Protein AF-A0A7J8NFC0-F1 (afdb_monomer)

Structure (mmCIF, N/CA/C/O backbone):
data_AF-A0A7J8NFC0-F1
#
_entry.id   AF-A0A7J8NFC0-F1
#
loop_
_atom_site.group_PDB
_atom_site.id
_atom_site.type_symbol
_atom_site.label_atom_id
_atom_site.label_alt_id
_atom_site.label_comp_id
_atom_site.label_asym_id
_atom_site.label_entity_id
_atom_site.label_seq_id
_atom_site.pdbx_PDB_ins_code
_atom_site.Cartn_x
_atom_site.Cartn_y
_atom_site.Cartn_z
_atom_site.occupancy
_atom_site.B_iso_or_equiv
_atom_site.auth_seq_id
_atom_site.auth_comp_id
_atom_site.auth_asym_id
_atom_site.auth_atom_id
_atom_site.pdbx_PDB_model_num
ATOM 1 N N . MET A 1 1 ? 11.785 -2.115 -12.633 1.00 77.44 1 MET A N 1
ATOM 2 C CA . MET A 1 1 ? 10.913 -1.164 -11.906 1.00 77.44 1 MET A CA 1
ATOM 3 C C . MET A 1 1 ? 9.623 -1.762 -11.325 1.00 77.44 1 MET A C 1
ATOM 5 O O . MET A 1 1 ? 9.623 -2.043 -10.139 1.00 77.44 1 MET A O 1
ATOM 9 N N . ALA A 1 2 ? 8.523 -1.975 -12.074 1.00 83.56 2 ALA A N 1
ATOM 10 C CA . ALA A 1 2 ? 7.217 -2.337 -11.473 1.00 83.56 2 ALA A CA 1
ATOM 11 C C . ALA A 1 2 ? 7.261 -3.598 -10.586 1.00 83.56 2 ALA A C 1
ATOM 13 O O . ALA A 1 2 ? 6.801 -3.574 -9.449 1.00 83.56 2 ALA A O 1
ATOM 14 N N . LEU A 1 3 ? 7.877 -4.675 -11.080 1.00 86.62 3 LEU A N 1
ATOM 15 C CA . LEU A 1 3 ? 8.045 -5.917 -10.322 1.00 86.62 3 LEU A CA 1
ATOM 16 C C . LEU A 1 3 ? 8.908 -5.729 -9.063 1.00 86.62 3 LEU A C 1
ATOM 18 O O . LEU A 1 3 ? 8.573 -6.243 -8.003 1.00 86.62 3 LEU A O 1
ATOM 22 N N . GLU A 1 4 ? 9.996 -4.967 -9.166 1.00 85.50 4 GLU A N 1
ATOM 23 C CA . GLU A 1 4 ? 10.926 -4.705 -8.057 1.00 85.50 4 GLU A CA 1
ATOM 24 C C . GLU A 1 4 ? 10.262 -3.868 -6.959 1.00 85.50 4 GLU A C 1
ATOM 26 O O . GLU A 1 4 ? 10.315 -4.234 -5.786 1.00 85.50 4 GLU A O 1
ATOM 31 N N . VAL A 1 5 ? 9.573 -2.789 -7.346 1.00 87.50 5 VAL A N 1
ATOM 32 C CA . VAL A 1 5 ? 8.791 -1.943 -6.435 1.00 87.50 5 VAL A CA 1
ATOM 33 C C . VAL A 1 5 ? 7.675 -2.754 -5.781 1.00 87.50 5 VAL A C 1
ATOM 35 O O . VAL A 1 5 ? 7.483 -2.664 -4.571 1.00 87.50 5 VAL A O 1
ATOM 38 N N . GLY A 1 6 ? 6.961 -3.573 -6.557 1.00 89.75 6 GLY A N 1
ATOM 39 C CA . GLY A 1 6 ? 5.915 -4.450 -6.042 1.00 89.75 6 GLY A CA 1
ATOM 40 C C . GLY A 1 6 ? 6.449 -5.432 -4.998 1.00 89.75 6 GLY A C 1
ATOM 41 O O . GLY A 1 6 ? 5.942 -5.448 -3.878 1.00 89.75 6 GLY A O 1
ATOM 42 N N . ASN A 1 7 ? 7.531 -6.149 -5.321 1.00 88.94 7 ASN A N 1
ATOM 43 C CA . ASN A 1 7 ? 8.180 -7.125 -4.437 1.00 88.94 7 ASN A CA 1
ATOM 44 C C . ASN A 1 7 ? 8.766 -6.499 -3.161 1.00 88.94 7 ASN A C 1
ATOM 46 O O . ASN A 1 7 ? 8.862 -7.172 -2.136 1.00 88.94 7 ASN A O 1
ATOM 50 N N . ALA A 1 8 ? 9.124 -5.211 -3.183 1.00 86.25 8 ALA A N 1
ATOM 51 C CA . ALA A 1 8 ? 9.534 -4.478 -1.984 1.00 86.25 8 ALA A CA 1
ATOM 52 C C . ALA A 1 8 ? 8.375 -4.213 -0.998 1.00 86.25 8 ALA A C 1
ATOM 54 O O . ALA A 1 8 ? 8.616 -3.894 0.173 1.00 86.25 8 ALA A O 1
ATOM 55 N N . ILE A 1 9 ? 7.122 -4.320 -1.458 1.00 88.56 9 ILE A N 1
ATOM 56 C CA . ILE A 1 9 ? 5.916 -4.190 -0.629 1.00 88.56 9 ILE A CA 1
ATOM 57 C C . ILE A 1 9 ? 5.371 -5.572 -0.250 1.00 88.56 9 ILE A C 1
ATOM 59 O O . ILE A 1 9 ? 5.022 -5.790 0.910 1.00 88.56 9 ILE A O 1
ATOM 63 N N . GLY A 1 10 ? 5.289 -6.491 -1.211 1.00 90.31 10 GLY A N 1
ATOM 64 C CA . GLY A 1 10 ? 4.745 -7.832 -1.032 1.00 90.31 10 GLY A CA 1
ATOM 65 C C . GLY A 1 10 ? 4.792 -8.641 -2.324 1.00 90.31 10 GLY A C 1
ATOM 66 O O . GLY A 1 10 ? 5.269 -8.171 -3.350 1.00 90.31 10 GLY A O 1
ATOM 67 N N . GLU A 1 11 ? 4.291 -9.868 -2.288 1.00 92.56 11 GLU A N 1
ATOM 68 C CA . GLU A 1 11 ? 4.280 -10.745 -3.461 1.00 92.56 11 GLU A CA 1
ATOM 69 C C . GLU A 1 11 ? 3.401 -10.162 -4.579 1.00 92.56 11 GLU A C 1
ATOM 71 O O . GLU A 1 11 ? 2.223 -9.863 -4.370 1.00 92.56 11 GLU A O 1
ATOM 76 N N . VAL A 1 12 ? 3.970 -9.986 -5.772 1.00 92.06 12 VAL A N 1
ATOM 77 C CA . VAL A 1 12 ? 3.254 -9.435 -6.928 1.00 92.06 12 VAL A CA 1
ATOM 78 C C . VAL A 1 12 ? 2.411 -10.511 -7.603 1.00 92.06 12 VAL A C 1
ATOM 80 O O . VAL A 1 12 ? 2.929 -11.494 -8.114 1.00 92.06 12 VAL A O 1
ATOM 83 N N . LEU A 1 13 ? 1.103 -10.268 -7.669 1.00 91.44 13 LEU A N 1
ATOM 84 C CA . LEU A 1 13 ? 0.121 -11.154 -8.296 1.00 91.44 13 LEU A CA 1
ATOM 85 C C . LEU A 1 13 ? -0.206 -10.729 -9.732 1.00 91.44 13 LEU A C 1
ATOM 87 O O . LEU A 1 13 ? -0.501 -11.563 -10.588 1.00 91.44 13 LEU A O 1
ATOM 91 N N . ALA A 1 14 ? -0.221 -9.420 -9.995 1.00 88.88 14 ALA A N 1
ATOM 92 C CA . ALA A 1 14 ? -0.475 -8.886 -11.327 1.00 88.88 14 ALA A CA 1
ATOM 93 C C . ALA A 1 14 ? 0.061 -7.462 -11.485 1.00 88.88 14 ALA A C 1
ATOM 95 O O . ALA A 1 14 ? 0.082 -6.691 -10.522 1.00 88.88 14 ALA A O 1
ATOM 96 N N . ILE A 1 15 ? 0.407 -7.090 -12.712 1.00 87.75 15 ILE A N 1
ATOM 97 C CA . ILE A 1 15 ? 0.781 -5.723 -13.081 1.00 87.75 15 ILE A CA 1
ATOM 98 C C . ILE A 1 15 ? -0.199 -5.236 -14.150 1.00 87.75 15 ILE A C 1
ATOM 100 O O . ILE A 1 15 ? -0.469 -5.932 -15.127 1.00 87.75 15 ILE A O 1
ATOM 104 N N . ASP A 1 16 ? -0.777 -4.055 -13.938 1.00 84.75 16 ASP A N 1
ATOM 105 C CA . ASP A 1 16 ? -1.632 -3.388 -14.921 1.00 84.75 16 ASP A CA 1
ATOM 106 C C . ASP A 1 16 ? -0.763 -2.404 -15.708 1.00 84.75 16 ASP A C 1
ATOM 108 O O . ASP A 1 16 ? -0.408 -1.331 -15.213 1.00 84.75 16 ASP A O 1
ATOM 112 N N . TRP A 1 17 ? -0.371 -2.798 -16.919 1.00 75.19 17 TRP A N 1
ATOM 113 C CA . TRP A 1 17 ? 0.536 -2.015 -17.761 1.00 75.19 17 TRP A CA 1
ATOM 114 C C . TRP A 1 17 ? -0.169 -0.909 -18.553 1.00 75.19 17 TRP A C 1
ATOM 116 O O . TRP A 1 17 ? 0.491 -0.140 -19.248 1.00 75.19 17 TRP A O 1
ATOM 126 N N . ARG A 1 18 ? -1.505 -0.839 -18.510 1.00 64.56 18 ARG A N 1
ATOM 127 C CA . ARG A 1 18 ? -2.295 0.100 -19.315 1.00 64.56 18 ARG A CA 1
ATOM 128 C C . ARG A 1 18 ? -3.281 0.871 -18.450 1.00 64.56 18 ARG A C 1
ATOM 130 O O . ARG A 1 18 ? -3.904 0.303 -17.557 1.00 64.56 18 ARG A O 1
ATOM 137 N N . ASP A 1 19 ? -3.527 2.134 -18.795 1.00 59.00 19 ASP A N 1
ATOM 138 C CA . ASP A 1 19 ? -4.825 2.725 -18.472 1.00 59.00 19 ASP A CA 1
ATOM 139 C C . ASP A 1 19 ? -5.884 2.243 -19.474 1.00 59.00 19 ASP A C 1
ATOM 141 O O . ASP A 1 19 ? -5.565 1.737 -20.555 1.00 59.00 19 ASP A O 1
ATOM 145 N N . LYS A 1 20 ? -7.163 2.420 -19.127 1.00 51.31 20 LYS A N 1
ATOM 146 C CA . LYS A 1 20 ? -8.299 2.055 -19.998 1.00 51.31 20 LYS A CA 1
ATOM 147 C C . LYS A 1 20 ? -8.227 2.680 -21.405 1.00 51.31 20 LYS A C 1
ATOM 149 O O . LYS A 1 20 ? -8.842 2.134 -22.316 1.00 51.31 20 LYS A O 1
ATOM 154 N N . ASP A 1 21 ? -7.446 3.752 -21.567 1.00 52.94 21 ASP A N 1
ATOM 155 C CA . ASP A 1 21 ? -7.369 4.586 -22.771 1.00 52.94 21 ASP A CA 1
ATOM 156 C C . ASP A 1 21 ? -6.009 4.515 -23.504 1.00 52.94 21 ASP A C 1
ATOM 158 O O . ASP A 1 21 ? -5.776 5.258 -24.451 1.00 52.94 21 ASP A O 1
ATOM 162 N N . GLY A 1 22 ? -5.092 3.624 -23.095 1.00 52.62 22 GLY A N 1
ATOM 163 C CA . GLY A 1 22 ? -3.845 3.359 -23.836 1.00 52.62 22 GLY A CA 1
ATOM 164 C C . GLY A 1 22 ? -2.808 4.496 -23.874 1.00 52.62 22 GLY A C 1
ATOM 165 O O . GLY A 1 22 ? -1.857 4.405 -24.647 1.00 52.62 22 GLY A O 1
ATOM 166 N N . GLY A 1 23 ? -2.976 5.546 -23.063 1.00 54.84 23 GLY A N 1
ATOM 167 C CA . GLY A 1 23 ? -2.013 6.643 -22.911 1.00 54.84 23 GLY A CA 1
ATOM 168 C C . GLY A 1 23 ? -0.893 6.362 -21.898 1.00 54.84 23 GLY A C 1
ATOM 169 O O . GLY A 1 23 ? -0.953 5.395 -21.137 1.00 54.84 23 GLY A O 1
ATOM 170 N N . TRP A 1 24 ? 0.118 7.240 -21.881 1.00 53.22 24 TRP A N 1
ATOM 171 C CA . TRP A 1 24 ? 1.169 7.281 -20.856 1.00 53.22 24 TRP A CA 1
ATOM 172 C C . TRP A 1 24 ? 0.545 7.470 -19.469 1.00 53.22 24 TRP A C 1
ATOM 174 O O . TRP A 1 24 ? -0.288 8.354 -19.276 1.00 53.22 24 TRP A O 1
ATOM 184 N N . THR A 1 25 ? 0.923 6.630 -18.506 1.00 60.22 25 THR A N 1
ATOM 185 C CA . THR A 1 25 ? 0.314 6.621 -17.172 1.00 60.22 25 THR A CA 1
ATOM 186 C C . THR A 1 25 ? 1.125 7.450 -16.183 1.00 60.22 25 THR A C 1
ATOM 188 O O . THR A 1 25 ? 2.330 7.251 -16.059 1.00 60.22 25 THR A O 1
ATOM 191 N N . GLU A 1 26 ? 0.457 8.289 -15.392 1.00 72.12 26 GLU A N 1
ATOM 192 C CA . GLU A 1 26 ? 1.073 9.019 -14.267 1.00 72.12 26 GLU A CA 1
ATOM 193 C C . GLU A 1 26 ? 1.441 8.104 -13.079 1.00 72.12 26 GLU A C 1
ATOM 195 O O . GLU A 1 26 ? 2.116 8.528 -12.145 1.00 72.12 26 GLU A O 1
ATOM 200 N N . TYR A 1 27 ? 0.970 6.852 -13.073 1.00 81.56 27 TYR A N 1
ATOM 201 C CA . TYR A 1 27 ? 1.199 5.885 -12.000 1.00 81.56 27 TYR A CA 1
ATOM 202 C C . TYR A 1 27 ? 1.164 4.445 -12.521 1.00 81.56 27 TYR A C 1
ATOM 204 O O . TYR A 1 27 ? 0.488 4.134 -13.500 1.00 81.56 27 TYR A O 1
ATOM 212 N N . ILE A 1 28 ? 1.821 3.538 -11.798 1.00 84.75 28 ILE A N 1
ATOM 213 C CA . ILE A 1 28 ? 1.762 2.090 -12.039 1.00 84.75 28 ILE A CA 1
ATOM 214 C C . ILE A 1 28 ? 0.736 1.481 -11.083 1.00 84.75 28 ILE A C 1
ATOM 216 O O . ILE A 1 28 ? 0.693 1.841 -9.905 1.00 84.75 28 ILE A O 1
ATOM 220 N N . ARG A 1 29 ? -0.084 0.535 -11.557 1.00 87.75 29 ARG A N 1
ATOM 221 C CA . ARG A 1 29 ? -0.958 -0.251 -10.675 1.00 87.75 29 ARG A CA 1
ATOM 222 C C . ARG A 1 29 ? -0.459 -1.679 -10.589 1.00 87.75 29 ARG A C 1
ATOM 224 O O . ARG A 1 29 ? -0.285 -2.360 -11.595 1.00 87.75 29 ARG A O 1
ATOM 231 N N . ILE A 1 30 ? -0.285 -2.133 -9.360 1.00 90.69 30 ILE A N 1
ATOM 232 C CA . ILE A 1 30 ? 0.227 -3.461 -9.058 1.00 90.69 30 ILE A CA 1
ATOM 233 C C . ILE A 1 30 ? -0.754 -4.114 -8.095 1.00 90.69 30 ILE A C 1
ATOM 235 O O . ILE A 1 30 ? -1.167 -3.510 -7.103 1.00 90.69 30 ILE A O 1
ATOM 239 N N . LYS A 1 31 ? -1.150 -5.346 -8.397 1.00 92.25 31 LYS A N 1
ATOM 240 C CA . LYS A 1 31 ? -1.867 -6.201 -7.462 1.00 92.25 31 LYS A CA 1
ATOM 241 C C . LYS A 1 31 ? -0.828 -6.992 -6.683 1.00 92.25 31 LYS A C 1
ATOM 243 O O . LYS A 1 31 ? -0.110 -7.794 -7.269 1.00 92.25 31 LYS A O 1
ATOM 248 N N . ILE A 1 32 ? -0.780 -6.767 -5.379 1.00 92.44 32 ILE A N 1
ATOM 249 C CA . ILE A 1 32 ? 0.160 -7.417 -4.468 1.00 92.44 32 ILE A CA 1
ATOM 250 C C . ILE A 1 32 ? -0.586 -8.127 -3.340 1.00 92.44 32 ILE A C 1
ATOM 252 O O . ILE A 1 32 ? -1.674 -7.702 -2.943 1.00 92.44 32 ILE A O 1
ATOM 256 N N . ASN A 1 33 ? 0.010 -9.191 -2.821 1.00 92.94 33 ASN A N 1
ATOM 257 C CA . ASN A 1 33 ? -0.380 -9.821 -1.573 1.00 92.94 33 ASN A CA 1
ATOM 258 C C . ASN A 1 33 ? 0.215 -9.019 -0.406 1.00 92.94 33 ASN A C 1
ATOM 260 O O . ASN A 1 33 ? 1.420 -8.762 -0.380 1.00 92.94 33 ASN A O 1
ATOM 264 N N . ILE A 1 34 ? -0.624 -8.589 0.539 1.00 91.06 34 ILE A N 1
ATOM 265 C CA . ILE A 1 34 ? -0.202 -7.768 1.682 1.00 91.06 34 ILE A CA 1
ATOM 266 C C . ILE A 1 34 ? -0.510 -8.474 2.997 1.00 91.06 34 ILE A C 1
ATOM 268 O O . ILE A 1 34 ? -1.592 -9.027 3.189 1.00 91.06 34 ILE A O 1
ATOM 272 N N . ASP A 1 35 ? 0.434 -8.400 3.929 1.00 91.06 35 ASP A N 1
ATOM 273 C CA . ASP A 1 35 ? 0.233 -8.865 5.297 1.00 91.06 35 ASP A CA 1
ATOM 274 C C . ASP A 1 35 ? -0.567 -7.824 6.088 1.00 91.06 35 ASP A C 1
ATOM 276 O O . ASP A 1 35 ? -0.062 -6.753 6.427 1.00 91.06 35 ASP A O 1
ATOM 280 N N . ILE A 1 36 ? -1.827 -8.143 6.386 1.00 91.44 36 ILE A N 1
ATOM 281 C CA . ILE A 1 36 ? -2.748 -7.252 7.107 1.00 91.44 36 ILE A CA 1
ATOM 282 C C . ILE A 1 36 ? -2.364 -7.021 8.574 1.00 91.44 36 ILE A C 1
ATOM 284 O O . ILE A 1 36 ? -2.893 -6.103 9.201 1.00 91.44 36 ILE A O 1
ATOM 288 N N . ASN A 1 37 ? -1.464 -7.841 9.123 1.00 91.62 37 ASN A N 1
ATOM 289 C CA . ASN A 1 37 ? -0.973 -7.694 10.492 1.00 91.62 37 ASN A CA 1
ATOM 290 C C . ASN A 1 37 ? 0.143 -6.648 10.595 1.00 91.62 37 ASN A C 1
ATOM 292 O O . ASN A 1 37 ? 0.614 -6.355 11.694 1.00 91.62 37 ASN A O 1
ATOM 296 N N . LYS A 1 38 ? 0.578 -6.088 9.461 1.00 92.75 38 LYS A N 1
ATOM 297 C CA . LYS A 1 38 ? 1.567 -5.016 9.395 1.00 92.75 38 LYS A CA 1
ATOM 298 C C . LYS A 1 38 ? 0.899 -3.700 9.003 1.00 92.75 38 LYS A C 1
ATOM 300 O O . LYS A 1 38 ? -0.055 -3.706 8.220 1.00 92.75 38 LYS A O 1
ATOM 305 N N . PRO A 1 39 ? 1.391 -2.563 9.521 1.00 94.44 39 PRO A N 1
ATOM 306 C CA . PRO A 1 39 ? 0.933 -1.255 9.083 1.00 94.44 39 PRO A CA 1
ATOM 307 C C . PRO A 1 39 ? 1.042 -1.089 7.568 1.00 94.44 39 PRO A C 1
ATOM 309 O O . PRO A 1 39 ? 1.998 -1.559 6.945 1.00 94.44 39 PRO A O 1
ATOM 312 N N . LEU A 1 40 ? 0.078 -0.383 6.979 1.00 94.62 40 LEU A N 1
ATOM 313 C CA . LEU A 1 40 ? 0.092 -0.081 5.551 1.00 94.62 40 LEU A CA 1
ATOM 314 C C . LEU A 1 40 ? 1.375 0.664 5.155 1.00 94.6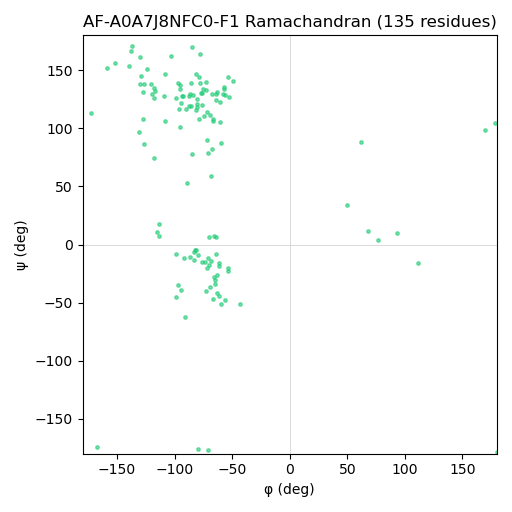2 40 LEU A C 1
ATOM 316 O O . LEU A 1 40 ? 1.809 1.613 5.807 1.00 94.62 40 LEU A O 1
ATOM 320 N N . ARG A 1 41 ? 1.988 0.268 4.042 1.00 94.50 41 ARG A N 1
ATOM 321 C CA . ARG A 1 41 ? 3.160 0.964 3.512 1.00 94.50 41 ARG A CA 1
ATOM 322 C C . ARG A 1 41 ? 2.706 2.265 2.839 1.00 94.50 41 ARG A C 1
ATOM 324 O O . ARG A 1 41 ? 1.793 2.269 2.023 1.00 94.50 41 ARG A O 1
ATOM 331 N N . ARG A 1 42 ? 3.353 3.381 3.181 1.00 94.50 42 ARG A N 1
ATOM 332 C CA . ARG A 1 42 ? 2.994 4.723 2.679 1.00 94.50 42 ARG A CA 1
ATOM 333 C C . ARG A 1 42 ? 3.805 5.133 1.450 1.00 94.50 42 ARG A C 1
ATOM 335 O O . ARG A 1 42 ? 3.270 5.734 0.523 1.00 94.50 42 ARG A O 1
ATOM 342 N N . VAL A 1 43 ? 5.089 4.785 1.452 1.00 93.62 43 VAL A N 1
ATOM 343 C CA . VAL A 1 43 ? 6.047 5.095 0.388 1.00 93.62 43 VAL A CA 1
ATOM 344 C C . VAL A 1 43 ? 6.964 3.902 0.132 1.00 93.62 43 VAL A C 1
ATOM 346 O O . VAL A 1 43 ? 7.207 3.099 1.039 1.00 93.62 43 VAL A O 1
ATOM 349 N N . VAL A 1 44 ? 7.483 3.805 -1.089 1.00 90.81 44 VAL A N 1
ATOM 350 C CA . VAL A 1 44 ? 8.598 2.921 -1.448 1.00 90.81 44 VAL A CA 1
ATOM 351 C C . VAL A 1 44 ? 9.758 3.779 -1.914 1.00 90.81 44 VAL A C 1
ATOM 353 O O . VAL A 1 44 ? 9.572 4.661 -2.746 1.00 90.81 44 VAL A O 1
ATOM 356 N N . HIS A 1 45 ? 10.942 3.492 -1.385 1.00 90.94 45 HIS A N 1
ATOM 357 C CA . HIS A 1 45 ? 12.193 4.016 -1.913 1.00 90.94 45 HIS A CA 1
ATOM 358 C C . HIS A 1 45 ? 12.737 3.002 -2.917 1.00 90.94 45 HIS A C 1
ATOM 360 O O . HIS A 1 45 ? 12.835 1.814 -2.600 1.00 90.94 45 HIS A O 1
ATOM 366 N N . TYR A 1 46 ? 13.049 3.464 -4.118 1.00 85.88 46 TYR A N 1
ATOM 367 C CA . TYR A 1 46 ? 13.568 2.655 -5.210 1.00 85.88 46 TYR A CA 1
ATOM 368 C C . TYR A 1 46 ? 14.810 3.329 -5.775 1.00 85.88 46 TYR A C 1
ATOM 370 O O . TYR A 1 46 ? 14.823 4.544 -5.917 1.00 85.88 46 TYR A O 1
ATOM 378 N N . ILE A 1 47 ? 15.838 2.544 -6.074 1.00 88.62 47 ILE A N 1
ATOM 379 C CA . ILE A 1 47 ? 17.029 3.017 -6.775 1.00 88.62 47 ILE A CA 1
ATOM 380 C C . ILE A 1 47 ? 17.086 2.242 -8.079 1.00 8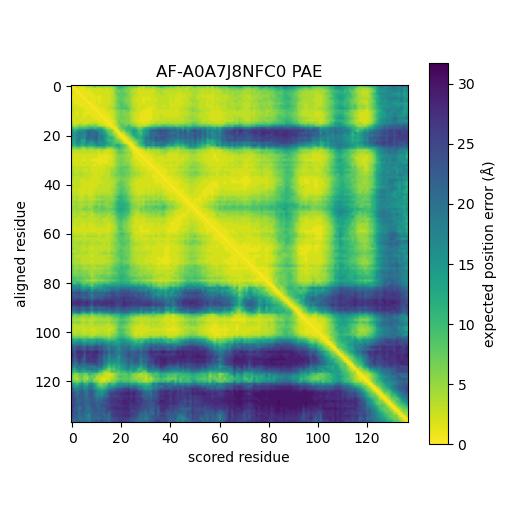8.62 47 ILE A C 1
ATOM 382 O O . ILE A 1 47 ? 16.994 1.010 -8.054 1.00 88.62 47 ILE A O 1
ATOM 386 N N . ASP A 1 48 ? 17.173 2.947 -9.198 1.00 84.38 48 ASP A N 1
ATOM 387 C CA . ASP A 1 48 ? 17.254 2.304 -10.502 1.00 84.38 48 ASP A CA 1
ATOM 388 C C . ASP A 1 48 ? 18.674 1.789 -10.814 1.00 84.38 48 ASP A C 1
ATOM 390 O O . ASP A 1 48 ? 19.586 1.816 -9.982 1.00 84.38 48 ASP A O 1
ATOM 394 N N . HIS A 1 49 ? 18.862 1.259 -12.022 1.00 84.81 49 HIS A N 1
ATOM 395 C CA . HIS A 1 49 ? 20.160 0.738 -12.454 1.00 84.81 49 HIS A CA 1
ATOM 396 C C . HIS A 1 49 ? 21.202 1.834 -12.721 1.00 84.81 49 HIS A C 1
ATOM 398 O O . HIS A 1 49 ? 22.395 1.528 -12.730 1.00 84.81 49 HIS A O 1
ATOM 404 N N . GLU A 1 50 ? 20.769 3.075 -12.938 1.00 90.62 50 GLU A N 1
ATOM 405 C CA . GLU A 1 50 ? 21.632 4.241 -13.146 1.00 90.62 50 GLU A CA 1
ATOM 406 C C . GLU A 1 50 ? 22.034 4.891 -11.808 1.00 90.62 50 GLU A C 1
ATOM 408 O O . GLU A 1 50 ? 22.982 5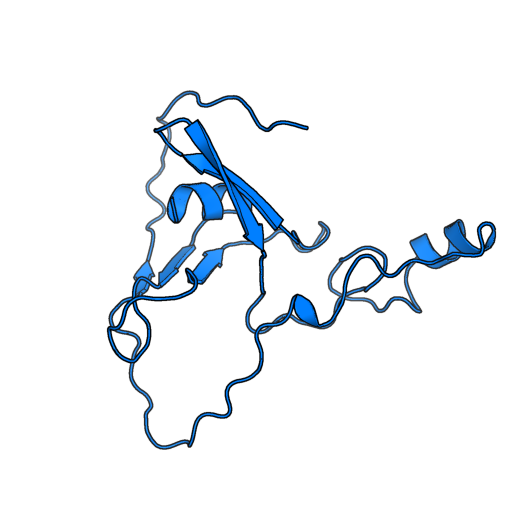.674 -11.754 1.00 90.62 50 GLU A O 1
ATOM 413 N N . GLY A 1 51 ? 21.395 4.480 -10.707 1.00 89.50 51 GLY A N 1
ATOM 414 C CA . GLY A 1 51 ? 21.642 4.972 -9.356 1.00 89.50 51 GLY A CA 1
ATOM 415 C C . GLY A 1 51 ? 20.726 6.127 -8.953 1.00 89.50 51 GLY A C 1
ATOM 416 O O . GLY A 1 51 ? 20.959 6.732 -7.906 1.00 89.50 51 GLY A O 1
ATOM 417 N N . GLU A 1 52 ? 19.700 6.439 -9.746 1.00 89.25 52 GLU A N 1
ATOM 418 C CA . GLU A 1 52 ? 18.724 7.473 -9.424 1.00 89.25 52 GLU A CA 1
ATOM 419 C C . GLU A 1 52 ? 17.751 6.989 -8.344 1.00 89.25 52 GLU A C 1
ATOM 421 O O . GLU A 1 52 ? 17.215 5.879 -8.403 1.00 89.25 52 GLU A O 1
ATOM 426 N N . GLU A 1 53 ? 17.515 7.837 -7.339 1.00 90.12 53 GLU A N 1
ATOM 427 C CA . GLU A 1 53 ? 16.610 7.544 -6.231 1.00 90.12 53 GLU A CA 1
ATOM 428 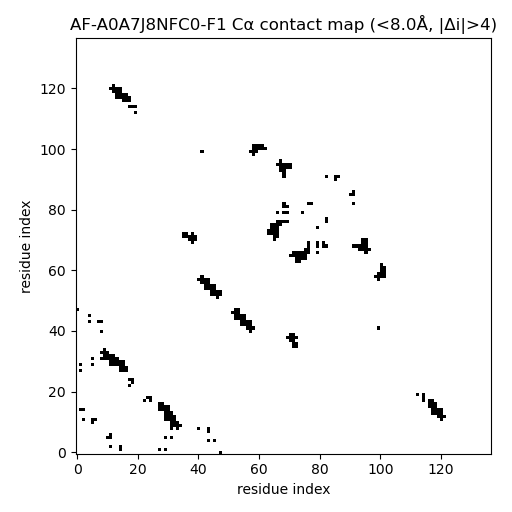C C . GLU A 1 53 ? 15.198 8.075 -6.501 1.00 90.12 53 GLU A C 1
ATOM 430 O O . GLU A 1 53 ? 14.975 9.262 -6.739 1.00 90.12 53 GLU A O 1
ATOM 435 N N . PHE A 1 54 ? 14.214 7.195 -6.353 1.00 86.00 54 PHE A N 1
ATOM 436 C CA . PHE A 1 54 ? 12.799 7.487 -6.501 1.00 86.00 54 PHE A CA 1
ATOM 437 C C . PHE A 1 54 ? 12.065 7.232 -5.189 1.00 86.00 54 PHE A C 1
ATOM 439 O O . PHE A 1 54 ? 12.212 6.184 -4.555 1.00 86.00 54 PHE A O 1
ATOM 446 N N . VAL A 1 55 ? 11.203 8.175 -4.810 1.00 90.81 55 VAL A N 1
ATOM 447 C CA . VAL A 1 55 ? 10.245 8.000 -3.715 1.00 90.81 55 VAL A CA 1
ATOM 448 C C . VAL A 1 55 ? 8.851 7.880 -4.310 1.00 90.81 55 VAL A C 1
ATOM 450 O O . VAL A 1 55 ? 8.257 8.853 -4.769 1.00 90.81 55 VAL A O 1
ATOM 453 N N . CYS A 1 56 ? 8.313 6.666 -4.299 1.00 88.12 56 CYS A N 1
ATOM 454 C CA . CYS A 1 56 ? 7.000 6.368 -4.849 1.00 88.12 56 CYS A CA 1
ATOM 455 C C . CYS A 1 56 ? 5.947 6.396 -3.738 1.00 88.12 56 CYS A C 1
ATOM 457 O O . CYS A 1 56 ? 5.974 5.563 -2.829 1.00 88.12 56 CYS A O 1
ATOM 459 N N . ALA A 1 57 ? 4.990 7.322 -3.819 1.00 92.31 57 ALA A N 1
ATOM 460 C CA . ALA A 1 57 ? 3.831 7.330 -2.931 1.00 92.31 57 ALA A CA 1
ATOM 461 C C . ALA A 1 57 ? 2.862 6.190 -3.286 1.00 92.31 57 ALA A C 1
ATOM 463 O O . ALA A 1 57 ? 2.512 5.999 -4.452 1.00 92.31 57 ALA A O 1
ATOM 464 N N . ILE A 1 58 ? 2.398 5.451 -2.277 1.00 93.31 58 ILE A N 1
ATOM 465 C CA . ILE A 1 58 ? 1.453 4.347 -2.464 1.00 93.31 58 ILE A CA 1
ATOM 466 C C . ILE A 1 58 ? 0.023 4.840 -2.244 1.00 93.31 58 ILE A C 1
ATOM 468 O O . ILE A 1 58 ? -0.276 5.537 -1.274 1.00 93.31 58 ILE A O 1
ATOM 472 N N . ARG A 1 59 ? -0.887 4.398 -3.116 1.00 93.56 59 ARG A N 1
ATOM 473 C CA . ARG A 1 59 ? -2.331 4.443 -2.876 1.00 93.56 59 ARG A CA 1
ATOM 474 C C . ARG A 1 59 ? -2.939 3.059 -3.064 1.00 93.56 59 ARG A C 1
ATOM 476 O O . ARG A 1 59 ? -2.612 2.349 -4.011 1.00 93.56 59 ARG A O 1
ATOM 483 N N . TYR A 1 60 ? -3.852 2.700 -2.175 1.00 93.38 60 TYR A N 1
ATOM 484 C CA . TYR A 1 60 ? -4.526 1.413 -2.132 1.00 93.38 60 TYR A CA 1
ATOM 485 C C . TYR A 1 60 ? -5.910 1.505 -2.775 1.00 93.38 60 TYR A C 1
ATOM 487 O O . TYR A 1 60 ? -6.749 2.331 -2.399 1.00 93.38 60 TYR A O 1
ATOM 495 N N . ASP A 1 61 ? -6.157 0.628 -3.744 1.00 90.94 61 ASP A N 1
ATOM 496 C CA . ASP A 1 61 ? -7.479 0.440 -4.336 1.00 90.94 61 ASP A CA 1
ATOM 497 C C . ASP A 1 61 ? -8.350 -0.404 -3.391 1.00 90.94 61 ASP A C 1
ATOM 499 O O . ASP A 1 61 ? -7.873 -1.367 -2.792 1.00 90.94 61 ASP A O 1
ATOM 503 N N . LYS A 1 62 ? -9.630 -0.041 -3.245 1.00 88.62 62 LYS A N 1
ATOM 504 C CA . LYS A 1 62 ? -10.603 -0.717 -2.359 1.00 88.62 62 LYS A CA 1
ATOM 505 C C . LYS A 1 62 ? -10.114 -0.948 -0.919 1.00 88.62 62 LYS A C 1
ATOM 507 O O . LYS A 1 62 ? -10.474 -1.947 -0.297 1.00 88.62 62 LYS A O 1
ATOM 512 N N . LEU A 1 63 ? -9.314 -0.030 -0.378 1.00 91.81 63 LEU A N 1
ATOM 513 C CA . LEU A 1 63 ? -8.795 -0.138 0.984 1.00 91.81 63 LEU A CA 1
ATOM 514 C C . LEU A 1 63 ? -9.958 -0.278 1.994 1.00 91.81 63 LEU A C 1
ATOM 516 O O . LEU A 1 63 ? -10.880 0.532 1.960 1.00 91.81 63 LEU A O 1
ATOM 520 N N . PRO A 1 64 ? -9.984 -1.265 2.900 1.00 92.19 64 PRO A N 1
ATOM 521 C CA . PRO A 1 64 ? -10.998 -1.326 3.955 1.00 92.19 64 PRO A CA 1
ATOM 522 C C . PRO A 1 64 ? -10.789 -0.241 5.015 1.00 92.19 64 PRO A C 1
ATOM 524 O O . PRO A 1 64 ? -9.896 0.600 4.914 1.00 92.19 64 PRO A O 1
ATOM 527 N N . ARG A 1 65 ? -11.612 -0.237 6.065 1.00 92.88 65 ARG A N 1
ATOM 528 C CA . ARG A 1 65 ? -11.375 0.625 7.229 1.00 92.88 65 ARG A CA 1
ATOM 529 C C . ARG A 1 65 ? -10.057 0.241 7.915 1.00 92.88 65 ARG A C 1
ATOM 531 O O . ARG A 1 65 ? -9.839 -0.932 8.218 1.00 92.88 65 ARG A O 1
ATOM 538 N N . PHE A 1 66 ? -9.222 1.235 8.191 1.00 94.19 66 PHE A N 1
ATOM 539 C CA . PHE A 1 66 ? -7.927 1.070 8.847 1.00 94.19 66 PHE A CA 1
ATOM 540 C C . PHE A 1 66 ? -7.703 2.174 9.891 1.00 94.19 66 PHE A C 1
ATOM 542 O O . PHE A 1 66 ? -8.441 3.164 9.934 1.00 94.19 66 PHE A O 1
ATOM 549 N N . CYS A 1 67 ? -6.705 1.989 10.748 1.00 94.31 67 CYS A N 1
ATOM 550 C CA . CYS A 1 67 ? -6.387 2.894 11.840 1.00 94.31 67 CYS A CA 1
ATOM 551 C C . CYS A 1 67 ? -5.455 4.026 11.391 1.00 94.31 67 CYS A C 1
ATOM 553 O O . CYS A 1 67 ? -4.396 3.768 10.828 1.00 94.31 67 CYS A O 1
ATOM 555 N N . TYR A 1 68 ? -5.807 5.282 11.687 1.00 93.81 68 TYR A N 1
ATOM 556 C CA . TYR A 1 68 ? -4.996 6.443 11.282 1.00 93.81 68 TYR A CA 1
ATOM 557 C C . TYR A 1 68 ? -3.777 6.696 12.181 1.00 93.81 68 TYR A C 1
ATOM 559 O O . TYR A 1 68 ? -2.925 7.516 11.848 1.00 93.81 68 TYR A O 1
ATOM 567 N N . ILE A 1 69 ? -3.687 5.976 13.302 1.00 91.88 69 ILE A N 1
ATOM 568 C CA . ILE A 1 69 ? -2.567 6.044 14.246 1.00 91.88 69 ILE A CA 1
ATOM 569 C C . ILE A 1 69 ? -1.512 5.007 13.851 1.00 91.88 69 ILE A C 1
ATOM 571 O O . ILE A 1 69 ? -0.420 5.378 13.433 1.00 91.88 69 ILE A O 1
ATOM 575 N N . CYS A 1 70 ? -1.873 3.721 13.887 1.00 91.94 70 CYS A N 1
ATOM 576 C CA . CYS A 1 70 ? -0.926 2.625 13.672 1.00 91.94 70 CYS A CA 1
ATOM 577 C C . CYS A 1 70 ? -0.928 2.043 12.250 1.00 91.94 70 CYS A C 1
ATOM 579 O O . CYS A 1 70 ? -0.098 1.202 11.932 1.00 91.94 70 CYS A O 1
ATOM 581 N N . GLY A 1 71 ? -1.866 2.433 11.379 1.00 93.25 71 GLY A N 1
ATOM 582 C CA . GLY A 1 71 ? -1.912 1.970 9.988 1.00 93.25 71 GLY A CA 1
ATOM 583 C C . GLY A 1 71 ? -2.450 0.553 9.772 1.00 93.25 71 GLY A C 1
ATOM 584 O O . GLY A 1 71 ? -2.445 0.091 8.634 1.00 93.25 71 GLY A O 1
ATOM 585 N N . LEU A 1 72 ? -2.912 -0.145 10.815 1.00 95.06 72 LEU A N 1
ATOM 586 C CA . LEU A 1 72 ? -3.456 -1.505 10.706 1.00 95.06 72 LEU A CA 1
ATOM 587 C C . LEU A 1 72 ? -4.914 -1.529 10.236 1.00 95.06 72 LEU A C 1
ATOM 589 O O . LEU A 1 72 ? -5.723 -0.666 10.589 1.00 95.06 72 LEU A O 1
ATOM 593 N N . ILE A 1 73 ? -5.272 -2.570 9.484 1.00 93.94 73 ILE A N 1
ATOM 594 C CA . ILE A 1 73 ? -6.653 -2.833 9.063 1.00 93.94 73 ILE A CA 1
ATOM 595 C C . ILE A 1 73 ? -7.440 -3.470 10.220 1.00 93.94 73 ILE A C 1
ATOM 597 O O . ILE A 1 73 ? -6.912 -4.266 10.988 1.00 93.94 73 ILE A O 1
ATOM 601 N N . GLY A 1 74 ? -8.727 -3.125 10.342 1.00 92.19 74 GLY A N 1
ATOM 602 C CA . GLY A 1 74 ? -9.665 -3.799 11.256 1.00 92.19 74 GLY A CA 1
ATOM 603 C C . GLY A 1 74 ? -10.137 -2.964 12.450 1.00 92.19 74 GLY A C 1
ATOM 604 O O . GLY A 1 74 ? -11.179 -3.267 13.032 1.00 92.19 74 GLY A O 1
ATOM 605 N N . HIS A 1 75 ? -9.469 -1.853 12.771 1.00 93.19 75 HIS A N 1
ATOM 606 C CA . HIS A 1 75 ? -9.896 -0.942 13.839 1.00 93.19 75 HIS A CA 1
ATOM 607 C C . HIS A 1 75 ? -9.773 0.542 13.447 1.00 93.19 75 HIS A C 1
ATOM 609 O O . HIS A 1 75 ? -9.289 0.882 12.373 1.00 93.19 75 HIS A O 1
ATOM 615 N N . THR A 1 76 ? -10.314 1.431 14.285 1.00 91.31 76 THR A N 1
ATOM 616 C CA . THR A 1 76 ? -10.259 2.901 14.127 1.00 91.31 76 THR A CA 1
ATOM 617 C C . THR A 1 76 ? -9.223 3.438 15.087 1.00 91.31 76 THR A C 1
ATOM 619 O O . THR A 1 76 ? -8.974 2.796 16.101 1.00 91.31 76 THR A O 1
ATOM 622 N N . ALA A 1 77 ? -8.754 4.665 14.851 1.00 88.69 77 ALA A N 1
ATOM 623 C CA . ALA A 1 77 ? -7.965 5.412 15.831 1.00 88.69 77 ALA A CA 1
ATOM 624 C C . ALA A 1 77 ? -8.550 5.297 17.253 1.00 88.69 77 ALA A C 1
ATOM 626 O O . ALA A 1 77 ? -7.873 4.784 18.125 1.00 88.69 77 ALA A O 1
ATOM 627 N N . GLN A 1 78 ? -9.851 5.573 17.423 1.00 86.94 78 GLN A N 1
ATOM 628 C CA . GLN A 1 78 ? -10.581 5.492 18.705 1.00 86.94 78 GLN A CA 1
ATOM 629 C C . GLN A 1 78 ? -10.477 4.156 19.465 1.00 86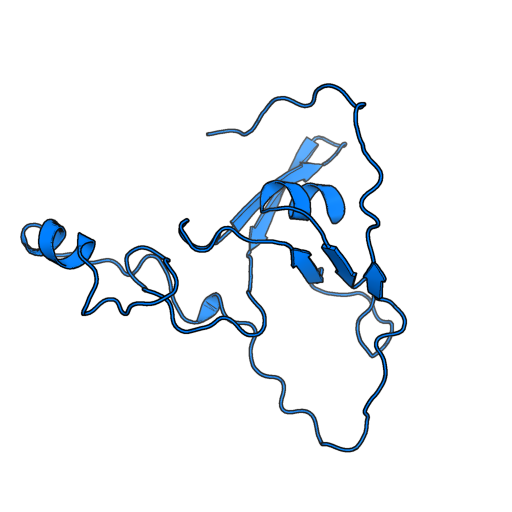.94 78 GLN A C 1
ATOM 631 O O . GLN A 1 78 ? -10.757 4.109 20.657 1.00 86.94 78 GLN A O 1
ATOM 636 N N . LYS A 1 79 ? -10.175 3.052 18.774 1.00 88.38 79 LYS A N 1
ATOM 637 C CA . LYS A 1 79 ? -10.050 1.704 19.355 1.00 88.38 79 LYS A CA 1
ATOM 638 C C . LYS A 1 79 ? -8.608 1.192 19.275 1.00 88.38 79 LYS A C 1
ATOM 640 O O . LYS A 1 79 ? -8.389 -0.014 19.300 1.00 88.38 79 LYS A O 1
ATOM 645 N N . CYS A 1 80 ? -7.645 2.085 19.065 1.00 88.88 80 CYS A N 1
ATOM 646 C CA . CYS A 1 80 ? -6.245 1.737 18.897 1.00 88.88 80 CYS A CA 1
ATOM 647 C C . CYS A 1 80 ? -5.551 1.677 20.256 1.00 88.88 80 CYS A C 1
ATOM 649 O O . CYS A 1 80 ? -5.588 2.640 21.018 1.00 88.88 80 CYS A O 1
ATOM 651 N N . ASN A 1 81 ? -4.867 0.569 20.534 1.00 85.38 81 ASN A N 1
ATOM 652 C CA . ASN A 1 81 ? -4.126 0.406 21.785 1.00 85.38 81 ASN A CA 1
ATOM 653 C C . ASN A 1 81 ? -2.953 1.395 21.895 1.00 85.38 81 ASN A C 1
ATOM 655 O O . ASN A 1 81 ? -2.647 1.851 22.989 1.00 85.38 81 ASN A O 1
ATOM 659 N N . GLU A 1 82 ? -2.343 1.789 20.772 1.00 80.06 82 GLU A N 1
ATOM 660 C CA . GLU A 1 82 ? -1.279 2.807 20.755 1.00 80.06 82 GLU A CA 1
ATOM 661 C C . GLU A 1 82 ? -1.795 4.190 21.172 1.00 80.06 82 GLU A C 1
ATOM 663 O O . GLU A 1 82 ? -1.056 4.964 21.774 1.00 80.06 82 GLU A O 1
ATOM 668 N N . GLN A 1 83 ? -3.084 4.484 20.951 1.00 67.38 83 GLN A N 1
ATOM 669 C CA . GLN A 1 83 ? -3.689 5.724 21.444 1.00 67.38 83 GLN A CA 1
ATOM 670 C C . GLN A 1 83 ? -3.709 5.772 22.978 1.00 67.38 83 GLN A C 1
ATOM 672 O O . GLN A 1 83 ? -3.570 6.842 23.561 1.00 67.38 83 GLN A O 1
ATOM 677 N N . ILE A 1 84 ? -3.874 4.620 23.635 1.00 61.66 84 ILE A N 1
ATOM 678 C CA . ILE A 1 84 ? -3.933 4.517 25.099 1.00 61.66 84 ILE A CA 1
ATOM 679 C C . ILE A 1 84 ? -2.557 4.811 25.708 1.00 61.66 84 ILE A C 1
ATOM 681 O O . ILE A 1 84 ? -2.485 5.473 26.738 1.00 61.66 84 ILE A O 1
ATOM 685 N N . ILE A 1 85 ? -1.485 4.375 25.040 1.00 60.84 85 ILE A N 1
ATOM 686 C CA . ILE A 1 85 ? -0.093 4.581 25.469 1.00 60.84 85 ILE A CA 1
ATOM 687 C C . ILE A 1 85 ? 0.323 6.048 25.279 1.00 60.84 85 ILE A C 1
ATOM 689 O O . ILE A 1 85 ? 0.960 6.631 26.149 1.00 60.84 85 ILE A O 1
ATOM 693 N N . ASN A 1 86 ? -0.087 6.674 24.173 1.00 56.53 86 ASN A N 1
ATOM 694 C CA . ASN A 1 86 ? 0.332 8.036 23.835 1.00 56.53 86 ASN A CA 1
ATOM 695 C C . ASN A 1 86 ? -0.462 9.137 24.554 1.00 56.53 86 ASN A C 1
ATOM 697 O O . ASN A 1 86 ? -0.104 10.298 24.435 1.00 56.53 86 ASN A O 1
ATOM 701 N N . ASN A 1 87 ? -1.508 8.829 25.328 1.00 54.28 87 ASN A N 1
ATOM 702 C CA . ASN A 1 87 ? -2.265 9.851 26.071 1.00 54.28 87 ASN A CA 1
ATOM 703 C C . ASN A 1 87 ? -1.445 10.583 27.158 1.00 54.28 87 ASN A C 1
ATOM 705 O O . ASN A 1 87 ? -1.925 11.572 27.706 1.00 54.28 87 ASN A O 1
ATOM 709 N N . GLU A 1 88 ? -0.216 10.146 27.450 1.00 55.78 88 GLU A N 1
ATOM 710 C CA . GLU A 1 88 ? 0.745 10.881 28.288 1.00 55.78 88 GLU A CA 1
ATOM 711 C C . GLU A 1 88 ? 1.538 11.952 27.506 1.00 55.78 88 GLU A C 1
ATOM 713 O O . GLU A 1 88 ? 2.156 12.829 28.105 1.00 55.78 88 GLU A O 1
ATOM 718 N N . SER A 1 89 ? 1.494 11.928 26.168 1.00 55.56 89 SER A N 1
ATOM 719 C CA . SER A 1 89 ? 2.147 12.894 25.275 1.00 55.56 89 SER A CA 1
ATOM 720 C C . SER A 1 89 ? 1.118 13.458 24.290 1.00 55.56 89 SER A C 1
ATOM 722 O O . SER A 1 89 ? 0.625 12.786 23.395 1.00 55.56 89 SER A O 1
ATOM 724 N N . GLN A 1 90 ? 0.747 14.716 24.498 1.00 53.50 90 GLN A N 1
ATOM 725 C CA . GLN A 1 90 ? -0.475 15.361 23.998 1.00 53.50 90 GLN A CA 1
ATOM 726 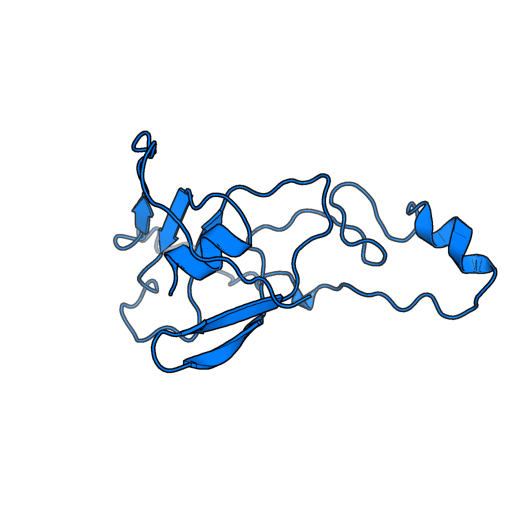C C . GLN A 1 90 ? -0.617 15.509 22.464 1.00 53.50 90 GLN A C 1
ATOM 728 O O . GLN A 1 90 ? -1.606 16.074 22.003 1.00 53.50 90 GLN A O 1
ATOM 733 N N . ASP A 1 91 ? 0.294 14.941 21.673 1.00 57.50 91 ASP A N 1
ATOM 734 C CA . ASP A 1 91 ? 0.358 15.079 20.219 1.00 57.50 91 ASP A CA 1
ATOM 735 C C . ASP A 1 91 ? 0.184 13.721 19.518 1.00 57.50 91 ASP A C 1
ATOM 737 O O . ASP A 1 91 ? 1.120 13.132 18.975 1.00 57.50 91 ASP A O 1
ATOM 741 N N . ASN A 1 92 ? -1.051 13.208 19.486 1.00 59.53 92 ASN A N 1
ATOM 742 C CA . ASN A 1 92 ? -1.411 12.082 18.616 1.00 59.53 92 ASN A CA 1
ATOM 743 C C . ASN A 1 92 ? -1.434 12.543 17.145 1.00 59.53 92 ASN A C 1
ATOM 745 O O . ASN A 1 92 ? -2.493 12.794 16.566 1.00 59.53 92 ASN A O 1
ATOM 749 N N . ILE A 1 93 ? -0.258 12.664 16.528 1.00 76.25 93 ILE A N 1
ATOM 750 C CA . ILE A 1 93 ? -0.131 12.962 15.100 1.00 76.25 93 ILE A CA 1
ATOM 751 C C . ILE A 1 93 ? -0.611 11.733 14.316 1.00 76.25 93 ILE A C 1
ATOM 753 O O . ILE A 1 93 ? 0.028 10.679 14.327 1.00 76.25 93 ILE A O 1
ATOM 757 N N . PHE A 1 94 ? -1.747 11.856 13.624 1.00 85.38 94 PHE A N 1
ATOM 758 C CA . PHE A 1 94 ? -2.237 10.825 12.707 1.00 85.38 94 PHE A CA 1
ATOM 759 C C . PHE A 1 94 ? -1.212 10.593 11.588 1.00 85.38 94 PHE A C 1
ATOM 761 O O . PHE A 1 94 ? -1.067 11.406 10.677 1.00 85.38 94 PHE A O 1
ATOM 768 N N . GLN A 1 95 ? -0.489 9.473 11.651 1.00 89.62 95 GLN A N 1
ATOM 769 C CA . GLN A 1 95 ? 0.557 9.135 10.678 1.00 89.62 95 GLN A CA 1
ATOM 770 C C . GLN A 1 95 ? -0.003 8.697 9.316 1.00 89.62 95 GLN A C 1
ATOM 772 O O . GLN A 1 95 ? 0.735 8.629 8.324 1.00 89.62 95 GLN A O 1
ATOM 777 N N . TYR A 1 96 ? -1.297 8.383 9.274 1.00 93.56 96 TYR A N 1
ATOM 778 C CA . TYR A 1 96 ? -2.006 7.909 8.097 1.00 93.56 96 TYR A CA 1
ATOM 779 C C . TYR A 1 96 ? -3.293 8.711 7.880 1.00 93.56 96 TYR A C 1
ATOM 781 O O . TYR A 1 96 ? -3.813 9.342 8.797 1.00 93.56 96 TYR A O 1
ATOM 789 N N . GLY A 1 97 ? -3.840 8.650 6.666 1.00 93.00 97 GLY A N 1
ATOM 790 C CA . GLY A 1 97 ? -5.101 9.312 6.348 1.00 93.00 97 GLY A CA 1
ATOM 791 C C . GLY A 1 97 ? -5.697 8.872 5.018 1.00 93.00 97 GLY A C 1
ATOM 792 O O . GLY A 1 97 ? -5.178 7.980 4.344 1.00 93.00 97 GLY A O 1
ATOM 793 N N . ASP A 1 98 ? -6.788 9.529 4.626 1.00 92.69 98 ASP A N 1
ATOM 794 C CA . ASP A 1 98 ? -7.555 9.193 3.419 1.00 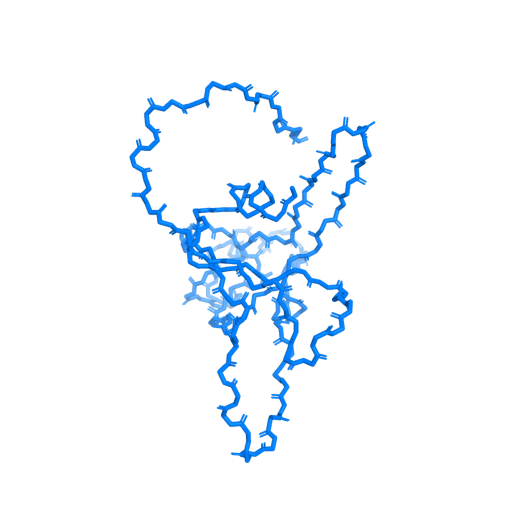92.69 98 ASP A CA 1
ATOM 795 C C . ASP A 1 98 ? -6.767 9.323 2.114 1.00 92.69 98 ASP A C 1
ATOM 797 O O . ASP A 1 98 ? -7.121 8.696 1.120 1.00 92.69 98 ASP A O 1
ATOM 801 N N . TRP A 1 99 ? -5.653 10.054 2.117 1.00 93.31 99 TRP A N 1
ATOM 802 C CA . TRP A 1 99 ? -4.737 10.167 0.981 1.00 93.31 99 TRP A CA 1
ATOM 803 C C . TRP A 1 99 ? -4.105 8.827 0.557 1.00 93.31 99 TRP A C 1
ATOM 805 O O . TRP A 1 99 ? -3.599 8.729 -0.563 1.00 93.31 99 TRP A O 1
ATOM 815 N N . LEU A 1 100 ? -4.171 7.791 1.407 1.00 94.69 100 LEU A N 1
ATOM 816 C CA . LEU A 1 100 ? -3.806 6.412 1.062 1.00 94.69 100 LEU A CA 1
ATOM 817 C C . LEU A 1 100 ? -4.852 5.698 0.210 1.00 94.69 100 LEU A C 1
ATOM 819 O O . LEU A 1 100 ? -4.553 4.648 -0.353 1.00 94.69 100 LEU A O 1
ATOM 823 N N . ARG A 1 101 ? -6.079 6.210 0.113 1.00 93.81 101 ARG A N 1
ATOM 824 C CA . ARG A 1 101 ? -7.122 5.624 -0.731 1.00 93.81 101 ARG A CA 1
ATOM 825 C C . ARG A 1 101 ? -6.998 6.162 -2.143 1.00 93.81 101 ARG A C 1
ATOM 827 O O . ARG A 1 101 ? -6.812 7.358 -2.361 1.00 93.81 101 ARG A O 1
ATOM 834 N N . VAL A 1 102 ? -7.178 5.284 -3.123 1.00 89.62 102 VAL A N 1
ATOM 835 C CA . VAL A 1 102 ? -7.442 5.735 -4.491 1.00 89.62 102 VAL A CA 1
ATOM 836 C C . VAL A 1 102 ? -8.830 6.398 -4.524 1.00 89.62 102 VAL A C 1
ATOM 838 O O . VAL A 1 102 ? -9.792 5.790 -4.045 1.00 89.62 102 VAL A O 1
ATOM 841 N N . PRO A 1 103 ? -8.972 7.615 -5.083 1.00 82.62 103 PRO A N 1
ATOM 842 C CA . PRO A 1 103 ? -10.276 8.244 -5.261 1.00 82.62 103 PRO A CA 1
ATOM 843 C C . PRO A 1 103 ? -11.210 7.355 -6.088 1.00 82.62 103 PRO A C 1
ATOM 845 O O . PRO A 1 103 ? -10.822 6.839 -7.142 1.00 82.62 103 PRO A O 1
ATOM 848 N N . ILE A 1 104 ? -12.456 7.188 -5.637 1.00 72.50 104 ILE A N 1
ATOM 849 C CA . ILE A 1 104 ? -13.468 6.451 -6.400 1.00 72.50 104 ILE A CA 1
ATOM 850 C C . ILE A 1 104 ? -13.782 7.261 -7.660 1.00 72.50 104 ILE A C 1
ATOM 852 O O . ILE A 1 104 ? -14.440 8.297 -7.600 1.00 72.50 104 ILE A O 1
ATOM 856 N N . ARG A 1 105 ? -13.333 6.780 -8.822 1.00 65.88 105 ARG A N 1
ATOM 857 C CA . ARG A 1 105 ? -13.801 7.305 -10.108 1.00 65.88 105 ARG A CA 1
ATOM 858 C C . ARG A 1 105 ? -15.243 6.827 -10.298 1.00 65.88 105 ARG A C 1
ATOM 860 O O . ARG A 1 105 ? -15.470 5.623 -10.417 1.00 65.88 105 ARG A O 1
ATOM 867 N N . VAL A 1 106 ? -16.215 7.741 -10.305 1.00 56.44 106 VAL A N 1
ATOM 868 C CA . VAL A 1 106 ? -17.604 7.410 -10.656 1.00 56.44 106 VAL A CA 1
ATOM 869 C C . VAL A 1 106 ? -17.621 7.031 -12.136 1.00 56.44 106 VAL A C 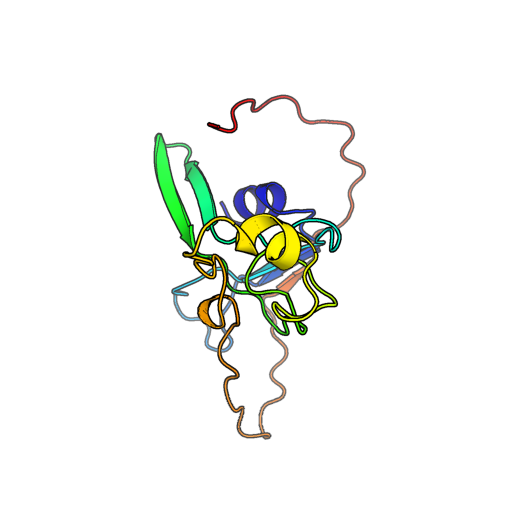1
ATOM 871 O O . VAL A 1 106 ? -17.438 7.872 -13.010 1.00 56.44 106 VAL A O 1
ATOM 874 N N . ILE A 1 107 ? -17.768 5.738 -12.421 1.00 54.47 107 ILE A N 1
ATOM 875 C CA . ILE A 1 107 ? -17.855 5.226 -13.790 1.00 54.47 107 ILE A CA 1
ATOM 876 C C . ILE A 1 107 ? -19.319 5.325 -14.220 1.00 54.47 107 ILE A C 1
ATOM 878 O O . ILE A 1 107 ? -20.181 4.682 -13.621 1.00 54.47 107 ILE A O 1
ATOM 882 N N . ASN A 1 108 ? -19.597 6.098 -15.270 1.00 46.84 108 ASN A N 1
ATOM 883 C CA . ASN A 1 108 ? -20.883 6.048 -15.961 1.00 46.84 108 ASN A CA 1
ATOM 884 C C . ASN A 1 108 ? -21.066 4.618 -16.512 1.00 46.84 108 ASN A C 1
ATOM 886 O O . ASN A 1 108 ? -20.189 4.108 -17.209 1.00 46.84 108 ASN A O 1
ATOM 890 N N . GLN A 1 109 ? -22.153 3.942 -16.133 1.00 50.25 109 GLN A N 1
ATOM 891 C CA . GLN A 1 109 ? -22.289 2.472 -16.076 1.00 50.25 109 GLN A CA 1
ATOM 892 C C . GLN A 1 109 ? -22.237 1.715 -17.425 1.00 50.25 109 GLN A C 1
ATOM 894 O O . GLN A 1 109 ? -22.435 0.502 -17.449 1.00 50.25 109 GLN A O 1
ATOM 899 N N . ASN A 1 110 ? -21.924 2.378 -18.540 1.00 43.41 110 ASN A N 1
ATOM 900 C CA . ASN A 1 110 ? -22.104 1.809 -19.877 1.00 43.41 110 ASN A CA 1
ATOM 901 C C . ASN A 1 110 ? -20.898 1.058 -20.455 1.00 43.41 110 ASN A C 1
ATOM 903 O O . ASN A 1 110 ? -21.078 0.343 -21.430 1.00 43.41 110 ASN A O 1
ATOM 907 N N . ASN A 1 111 ? -19.699 1.130 -19.869 1.00 45.22 111 ASN A N 1
ATOM 908 C CA . ASN A 1 111 ? -18.516 0.491 -20.462 1.00 45.22 111 ASN A CA 1
ATOM 909 C C . ASN A 1 111 ? -17.798 -0.445 -19.483 1.00 45.22 111 ASN A C 1
ATOM 911 O O . ASN A 1 111 ? -16.815 -0.082 -18.829 1.00 45.22 111 ASN A O 1
ATOM 915 N N . ARG A 1 112 ? -18.261 -1.703 -19.438 1.00 44.94 112 ARG A N 1
ATOM 916 C CA . ARG A 1 112 ? -17.508 -2.864 -18.925 1.00 44.94 112 ARG A CA 1
ATOM 917 C C . ARG A 1 112 ? -16.335 -3.201 -19.862 1.00 44.94 112 ARG A C 1
ATOM 919 O O . ARG A 1 112 ? -16.262 -4.301 -20.399 1.00 44.94 112 ARG A O 1
ATOM 926 N N . LEU A 1 113 ? -15.423 -2.256 -20.087 1.00 50.44 113 LEU A N 1
ATOM 927 C CA . LEU A 1 113 ? -14.202 -2.536 -20.836 1.00 50.44 113 LEU A CA 1
ATOM 928 C C . LEU A 1 113 ? -13.262 -3.348 -19.943 1.00 50.44 113 LEU A C 1
ATOM 930 O O . LEU A 1 113 ? -12.762 -2.868 -18.920 1.00 50.44 113 LEU A O 1
ATOM 934 N N . LEU A 1 114 ? -13.095 -4.612 -20.324 1.00 46.31 114 LEU A N 1
ATOM 935 C CA . LEU A 1 114 ? -12.075 -5.518 -19.819 1.00 46.31 114 LEU A CA 1
ATOM 936 C C . LEU A 1 114 ? -10.711 -4.830 -19.966 1.00 46.31 114 LEU A C 1
ATOM 938 O O . LEU A 1 114 ? -10.364 -4.328 -21.035 1.00 46.31 114 LEU A O 1
ATOM 942 N N . ARG A 1 115 ? -9.950 -4.755 -18.870 1.00 52.47 115 ARG A N 1
ATOM 943 C CA . ARG A 1 115 ? -8.577 -4.242 -18.895 1.00 52.47 115 ARG A CA 1
ATOM 944 C C . ARG A 1 115 ? -7.707 -5.281 -19.598 1.00 52.47 115 ARG A C 1
ATOM 946 O O . ARG A 1 115 ? -7.171 -6.177 -18.959 1.00 52.47 115 ARG A O 1
ATOM 953 N N . ASN A 1 116 ? -7.581 -5.167 -20.915 1.00 53.50 116 ASN A N 1
ATOM 954 C CA . ASN A 1 116 ? -6.818 -6.099 -21.755 1.00 53.50 116 ASN A CA 1
ATOM 955 C C . ASN A 1 116 ? -5.283 -6.000 -21.556 1.00 53.50 116 ASN A C 1
ATOM 957 O O . ASN A 1 116 ? -4.533 -6.602 -22.316 1.00 53.50 116 ASN A O 1
ATOM 961 N N . GLY A 1 117 ? -4.809 -5.215 -20.578 1.00 62.81 117 GLY A N 1
ATOM 962 C CA . GLY A 1 117 ? -3.390 -4.973 -20.281 1.00 62.81 117 GLY A CA 1
ATOM 963 C C . GLY A 1 117 ? -2.914 -5.484 -18.919 1.00 62.81 117 GLY A C 1
ATOM 964 O O . GLY A 1 117 ? -1.815 -5.120 -18.507 1.00 62.81 117 GLY A O 1
ATOM 965 N N . ILE A 1 118 ? -3.724 -6.283 -18.216 1.00 73.94 118 ILE A N 1
ATOM 966 C CA . ILE A 1 118 ? -3.308 -6.908 -16.955 1.00 73.94 118 ILE A CA 1
ATOM 967 C C . ILE A 1 118 ? -2.476 -8.149 -17.269 1.00 73.94 118 ILE A C 1
ATOM 969 O O . ILE A 1 118 ? -2.985 -9.112 -17.843 1.00 73.94 118 ILE A O 1
ATOM 973 N N . GLU A 1 119 ? -1.223 -8.143 -16.834 1.00 79.94 119 GLU A N 1
ATOM 974 C CA . GLU A 1 119 ? -0.362 -9.318 -16.838 1.00 79.94 119 GLU A CA 1
ATOM 975 C C . GLU A 1 119 ? -0.429 -10.006 -15.472 1.00 79.94 119 GLU A C 1
ATOM 977 O O . GLU A 1 119 ? -0.153 -9.394 -14.439 1.00 79.94 119 GLU A O 1
ATOM 982 N N . MET A 1 120 ? -0.824 -11.280 -15.466 1.00 80.81 120 MET A N 1
ATOM 983 C CA . MET A 1 120 ? -0.789 -12.129 -14.275 1.00 80.81 120 MET A CA 1
ATOM 984 C C . MET A 1 120 ? 0.611 -12.711 -14.128 1.00 80.81 120 MET A C 1
ATOM 986 O O . MET A 1 120 ? 1.121 -13.318 -15.070 1.00 80.81 120 MET A O 1
ATOM 990 N N . ILE A 1 121 ? 1.206 -12.576 -12.947 1.00 81.62 121 ILE A N 1
ATOM 991 C CA . ILE A 1 121 ? 2.503 -13.191 -12.671 1.00 81.62 121 ILE A CA 1
ATOM 992 C C . ILE A 1 121 ? 2.241 -14.612 -12.175 1.00 81.62 121 ILE A C 1
ATOM 994 O O . ILE A 1 121 ? 1.519 -14.810 -11.200 1.00 81.62 121 ILE A O 1
ATOM 998 N N . LYS A 1 122 ? 2.750 -15.611 -12.906 1.00 66.25 122 LYS A N 1
ATOM 999 C CA . LYS A 1 122 ? 2.665 -17.017 -12.495 1.00 66.25 122 LYS A CA 1
ATOM 1000 C C . LYS A 1 122 ? 3.632 -17.256 -11.337 1.00 66.25 122 LYS A C 1
ATOM 1002 O O . LYS A 1 122 ? 4.760 -16.769 -11.371 1.00 66.25 122 LYS A O 1
ATOM 1007 N N . GLU A 1 123 ? 3.197 -18.035 -10.351 1.00 55.72 123 GLU A N 1
ATOM 1008 C CA . GLU A 1 123 ? 4.085 -18.644 -9.359 1.00 55.72 123 GLU A CA 1
ATOM 1009 C C . GLU A 1 123 ? 4.958 -19.690 -10.066 1.00 55.72 123 GLU A C 1
ATOM 1011 O O . GLU A 1 123 ? 4.654 -20.881 -10.086 1.00 55.72 123 GLU A O 1
ATOM 1016 N N . ASP A 1 124 ? 6.041 -19.252 -10.699 1.00 45.53 124 ASP A N 1
ATOM 1017 C CA . ASP A 1 124 ? 7.112 -20.175 -11.039 1.00 45.53 124 ASP A CA 1
ATOM 1018 C C . ASP A 1 124 ? 7.899 -20.430 -9.746 1.00 45.53 124 ASP A C 1
ATOM 1020 O O . ASP A 1 124 ? 8.242 -19.496 -9.025 1.00 45.53 124 ASP A O 1
ATOM 1024 N N . ASN A 1 125 ? 8.153 -21.697 -9.408 1.00 45.84 125 ASN A N 1
ATOM 1025 C CA . ASN A 1 125 ? 8.963 -22.086 -8.250 1.00 45.84 125 ASN A CA 1
ATOM 1026 C C . ASN A 1 125 ? 10.386 -21.501 -8.381 1.00 45.84 125 ASN A C 1
ATOM 1028 O O . ASN A 1 125 ? 11.284 -22.155 -8.912 1.00 45.84 125 ASN A O 1
ATOM 1032 N N . VAL A 1 126 ? 10.615 -20.265 -7.921 1.00 41.59 126 VAL A N 1
ATOM 1033 C CA . VAL A 1 126 ? 11.922 -19.597 -8.007 1.00 41.59 126 VAL A CA 1
ATOM 1034 C C . VAL A 1 126 ? 12.784 -20.011 -6.822 1.00 41.59 126 VAL A C 1
ATOM 1036 O O . VAL A 1 126 ? 12.999 -19.269 -5.867 1.00 41.59 126 VAL A O 1
ATOM 1039 N N . ASN A 1 127 ? 13.335 -21.214 -6.931 1.00 37.94 127 ASN A N 1
ATOM 1040 C CA . ASN A 1 127 ? 14.532 -21.625 -6.213 1.00 37.94 127 ASN A CA 1
ATOM 1041 C C . ASN A 1 127 ? 15.769 -21.265 -7.057 1.00 37.94 127 ASN A C 1
ATOM 1043 O O . ASN A 1 127 ? 16.549 -22.136 -7.401 1.00 37.94 127 ASN A O 1
ATOM 1047 N N . ASP A 1 128 ? 15.892 -20.003 -7.487 1.00 38.44 128 ASP A N 1
ATOM 1048 C CA . ASP A 1 128 ? 17.144 -19.405 -7.979 1.00 38.44 128 ASP A CA 1
ATOM 1049 C C . ASP A 1 128 ? 16.910 -17.956 -8.438 1.00 38.44 128 ASP A C 1
ATOM 1051 O O . ASP A 1 128 ? 16.398 -17.705 -9.531 1.00 38.44 128 ASP A O 1
ATOM 1055 N N . ARG A 1 129 ? 17.343 -16.983 -7.628 1.00 40.31 129 ARG A N 1
ATOM 1056 C CA . ARG A 1 129 ? 18.282 -15.945 -8.082 1.00 40.31 129 ARG A CA 1
ATOM 1057 C C . ARG A 1 129 ? 18.743 -15.067 -6.921 1.00 40.31 129 ARG A C 1
ATOM 1059 O O . ARG A 1 129 ? 18.004 -14.329 -6.281 1.00 40.31 129 ARG A O 1
ATOM 1066 N N . LYS A 1 130 ? 20.033 -15.234 -6.669 1.00 32.38 130 LYS A N 1
ATOM 1067 C CA . LYS A 1 130 ? 20.898 -14.581 -5.699 1.00 32.38 130 LYS A CA 1
ATOM 1068 C C . LYS A 1 130 ? 20.783 -13.050 -5.723 1.00 32.38 130 LYS A C 1
ATOM 1070 O O . LYS A 1 130 ? 20.851 -12.432 -6.774 1.00 32.38 130 LYS A O 1
ATOM 1075 N N . SER A 1 131 ? 20.819 -12.494 -4.512 1.00 39.50 131 SER A N 1
ATOM 1076 C CA . SER A 1 131 ? 21.635 -11.335 -4.134 1.00 39.50 131 SER A CA 1
ATOM 1077 C C . SER A 1 131 ? 21.381 -10.001 -4.845 1.00 39.50 131 SER A C 1
ATOM 1079 O O . SER A 1 131 ? 22.177 -9.603 -5.684 1.00 39.50 131 SER A O 1
ATOM 1081 N N . TYR A 1 132 ? 20.447 -9.209 -4.311 1.00 34.84 132 TYR A N 1
ATOM 1082 C CA . TYR A 1 132 ? 20.689 -7.775 -4.113 1.00 34.84 132 TYR A CA 1
ATOM 1083 C C . TYR A 1 132 ? 20.296 -7.381 -2.689 1.00 34.84 132 TYR A C 1
ATOM 1085 O O . TYR A 1 132 ? 19.139 -7.168 -2.339 1.00 34.84 132 TYR A O 1
ATOM 1093 N N . ARG A 1 133 ? 21.318 -7.351 -1.830 1.00 34.50 133 ARG A N 1
ATOM 1094 C CA . ARG A 1 133 ? 21.283 -6.682 -0.533 1.00 34.50 133 ARG A CA 1
ATOM 1095 C C . ARG A 1 133 ? 21.408 -5.182 -0.777 1.00 34.50 133 ARG A C 1
ATOM 1097 O O . ARG A 1 133 ? 22.451 -4.759 -1.265 1.00 34.50 133 ARG A O 1
ATOM 1104 N N . LYS A 1 134 ? 20.406 -4.417 -0.346 1.00 34.34 134 LYS A N 1
ATOM 1105 C CA . LYS A 1 134 ? 20.521 -3.241 0.541 1.00 34.34 134 LYS A CA 1
ATOM 1106 C C . LYS A 1 134 ? 19.170 -2.527 0.561 1.00 34.34 134 LYS A C 1
ATOM 1108 O O . LYS A 1 134 ? 18.856 -1.747 -0.324 1.00 34.34 134 LYS A O 1
ATOM 1113 N N . PHE A 1 135 ? 18.389 -2.789 1.603 1.00 31.88 135 PHE A N 1
ATOM 1114 C CA . PHE A 1 135 ? 17.401 -1.819 2.058 1.00 31.88 135 PHE A CA 1
ATOM 1115 C C . PHE A 1 135 ? 18.164 -0.806 2.912 1.00 31.88 135 PHE A C 1
ATOM 1117 O O . PHE A 1 135 ? 18.758 -1.195 3.923 1.00 31.88 135 PHE A O 1
ATOM 1124 N N . CYS A 1 136 ? 18.218 0.455 2.480 1.00 27.20 136 CYS A N 1
ATOM 1125 C CA . CYS A 1 136 ? 18.621 1.533 3.376 1.00 27.20 136 CYS A CA 1
ATOM 1126 C C . CYS A 1 136 ? 17.565 1.622 4.491 1.00 27.20 136 CYS A C 1
ATOM 1128 O O . CYS A 1 136 ? 16.366 1.553 4.207 1.00 27.20 136 CYS A O 1
ATOM 1130 N N . LYS A 1 137 ? 18.036 1.633 5.740 1.00 27.98 137 LYS A N 1
ATOM 1131 C CA . LYS A 1 137 ? 17.214 1.755 6.948 1.00 27.98 137 LYS A CA 1
ATOM 1132 C C . LYS A 1 137 ? 16.768 3.192 7.154 1.00 27.98 137 LYS A C 1
ATOM 1134 O O . LYS A 1 137 ? 17.587 4.082 6.844 1.00 27.98 137 LYS A O 1
#

Sequence (137 aa):
MALEVGNAIGEVLAIDWRDKDGGWTEYIRIKINIDINKPLRRVVHYIDHEGEEFVCAIRYDKLPRFCYICGLIGHTAQKCNEQIINNESQDNIFQYGDWLRVPIRVINQNNRLLRNGIEMIKEDNVNDRKSYRKFCK

InterPro domains:
  IPR001878 Zinc finger, CCHC-type [PS50158] (67-82)
  IPR025836 Zinc knuckle CX2CX4HX4C [PF14392] (34-81)
  IPR040256 Uncharacterized protein At4g02000-like [PTHR31286] (3-90)

Nearest PDB structures (foldseek):
  6nkl-assembly1_C  TM=4.277E-01  e=7.838E+00  Haemophilus influenzae

Organism: NCBI:txid34289

Solvent-accessible surface area (backbone atoms only — not comparable to full-atom values): 9095 Å² total; per-residue (Å²): 105,74,69,5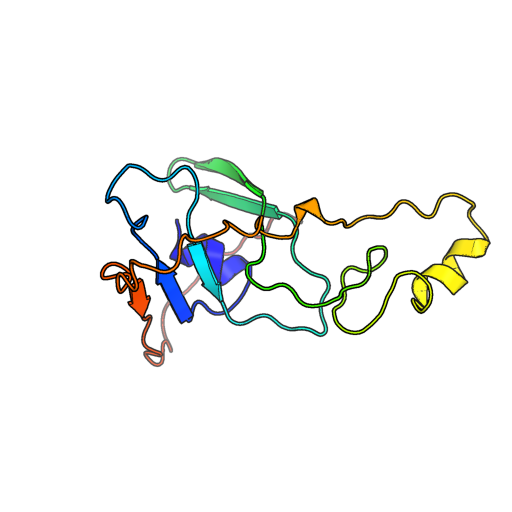8,59,37,53,75,74,22,57,58,48,28,41,42,79,50,52,100,78,72,58,92,66,100,68,85,48,69,45,59,52,73,69,63,91,43,53,63,75,59,64,45,83,46,66,53,97,88,67,53,79,44,80,45,78,47,60,37,76,89,64,73,68,46,14,31,58,71,34,30,62,81,43,44,47,96,71,35,71,67,55,69,69,43,70,86,48,94,72,83,70,61,76,42,60,74,80,38,44,54,80,84,76,87,72,77,88,83,70,88,70,74,72,90,42,60,47,72,53,75,90,67,89,75,88,76,82,84,86,86,90,77,81,84,129

Foldseek 3Di:
DQCVQQVVAAAFFKWQPADLVRDDDPDTDTDGDHDLVAADDQWDWDADPVRDIDIGGAADEPDADAEQQRRHPDDYVVPDPVVVVCVVPPDSDRNHDPVNHDDDDPDPPDDPDDSPRMDGDDPDPPPDDDDDDDDDD

Radius of gyration: 18.13 Å; Cα contacts (8 Å, |Δi|>4): 174; chains: 1; bounding box: 44×37×52 Å

pLDDT: mean 75.44, std 20.01, range [27.2, 95.06]

Mean predicted aligned error: 11.4 Å

Secondary structure (DSSP, 8-state):
-HHHHHHTTSEEEEEE---TT-SPPSS-EEEEE--TTSPPP-EEEEE-TT--EEEEEP-BTT---B-TTT--BT--GGG-HHHHHHTTSS-------GGGBPP-----TT-----TTEEEPP---------------